Protein AF-A0A933DLJ0-F1 (afdb_monomer_lite)

pLDDT: mean 78.14, std 11.44, range [39.59, 91.44]

Secondary structure (DSSP, 8-state):
--HHHHHHHHHTT--HHHHHHHHHHHHHHHHHHHHHHHGGG--HHHHHHHHHHHHTT-HHHHHHHHHTTS-HHHHHHHIIIIIHHHHHHHHHHHHHTT-

Sequence (99 aa):
MNEIFKRLFAKNNLPEADVASFAKEFSSVVFVTLVGATNDKLSEDERTKIQLCWKDGKSNEVFSLIKNKYSEEEWEKTIETHIMPLWKSYAKEVVQLGK

Foldseek 3Di:
DDVLLVVLCVVVVDDPVVSVVCCVVLLVVVLVQLCVVCVVLDDPVLNVVLVVCVVVVVSVVNVVSSPVSDDPVRSVVSCVVGVVVVSVVCCCVPVVVVD

Structure (mmCIF, N/CA/C/O backbone):
data_AF-A0A933DLJ0-F1
#
_entry.id   AF-A0A933DLJ0-F1
#
loop_
_atom_site.group_PDB
_atom_site.id
_atom_site.type_symbol
_atom_site.label_atom_id
_atom_site.label_alt_id
_atom_site.label_comp_id
_atom_site.label_asym_id
_atom_site.label_entity_id
_atom_site.label_seq_id
_atom_site.pdbx_PDB_ins_code
_atom_site.Cartn_x
_atom_site.Cartn_y
_atom_site.Cartn_z
_atom_site.occupancy
_atom_site.B_iso_or_equiv
_atom_site.auth_seq_id
_atom_site.auth_comp_id
_atom_site.auth_asym_id
_atom_site.auth_atom_id
_atom_site.pdbx_PDB_model_num
ATOM 1 N N . MET A 1 1 ? 0.382 5.844 -12.805 1.00 52.28 1 MET A N 1
ATOM 2 C CA . MET A 1 1 ? 1.535 5.345 -12.025 1.00 52.28 1 MET A CA 1
ATOM 3 C C . MET A 1 1 ? 1.582 6.128 -10.718 1.00 52.28 1 MET A C 1
ATOM 5 O O . MET A 1 1 ? 1.702 7.346 -10.779 1.00 52.28 1 MET A O 1
ATOM 9 N N . ASN A 1 2 ? 1.357 5.456 -9.585 1.00 63.44 2 ASN A N 1
ATOM 10 C CA . ASN A 1 2 ? 1.191 6.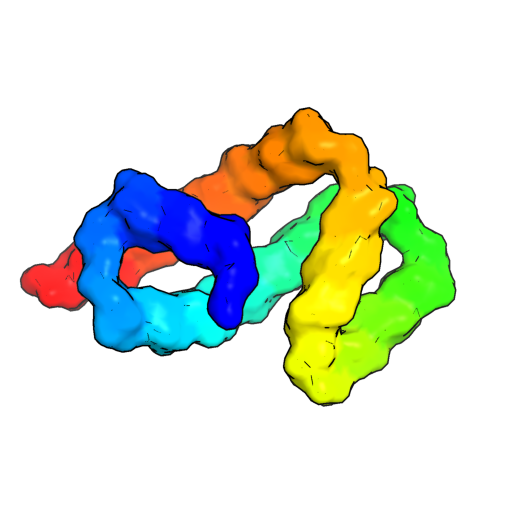071 -8.259 1.00 63.44 2 ASN A CA 1
ATOM 11 C C . ASN A 1 2 ? 2.411 6.935 -7.874 1.00 63.44 2 ASN A C 1
ATOM 13 O O . ASN A 1 2 ? 3.547 6.523 -8.105 1.00 63.44 2 ASN A O 1
ATOM 17 N N . GLU A 1 3 ? 2.198 8.117 -7.286 1.00 67.31 3 GLU A N 1
ATOM 18 C CA . GLU A 1 3 ? 3.281 9.066 -6.950 1.00 67.31 3 GLU A CA 1
ATOM 19 C C . GLU A 1 3 ? 4.340 8.487 -6.004 1.00 67.31 3 GLU A C 1
ATOM 21 O O . GLU A 1 3 ? 5.518 8.822 -6.105 1.00 67.31 3 GLU A O 1
ATOM 26 N N . ILE A 1 4 ? 3.937 7.561 -5.131 1.00 67.81 4 ILE A N 1
ATOM 27 C CA . ILE A 1 4 ? 4.834 6.835 -4.223 1.00 67.81 4 ILE A CA 1
ATOM 28 C C . ILE A 1 4 ? 5.874 6.050 -5.017 1.00 67.81 4 ILE A C 1
ATOM 30 O O . ILE A 1 4 ? 7.066 6.145 -4.740 1.00 67.81 4 ILE A O 1
ATOM 34 N N . PHE A 1 5 ? 5.435 5.328 -6.048 1.00 69.31 5 PHE A N 1
ATOM 35 C CA . PHE A 1 5 ? 6.343 4.594 -6.915 1.00 69.31 5 PHE A CA 1
ATOM 36 C C . PHE A 1 5 ? 7.265 5.551 -7.660 1.00 69.31 5 PHE A C 1
ATOM 38 O O . PHE A 1 5 ? 8.470 5.343 -7.643 1.00 69.31 5 PHE A O 1
ATOM 45 N N . LYS A 1 6 ? 6.744 6.649 -8.225 1.00 69.19 6 LYS A N 1
ATOM 46 C CA . LYS A 1 6 ? 7.587 7.658 -8.889 1.00 69.19 6 LYS A CA 1
ATOM 47 C C . LYS A 1 6 ? 8.681 8.201 -7.962 1.00 69.19 6 LYS A C 1
ATOM 49 O O . LYS A 1 6 ? 9.833 8.268 -8.379 1.00 69.19 6 LYS A O 1
ATOM 54 N N . ARG A 1 7 ? 8.356 8.530 -6.704 1.00 71.81 7 ARG A N 1
ATOM 55 C CA . ARG A 1 7 ? 9.345 8.967 -5.700 1.00 71.81 7 ARG A CA 1
ATOM 56 C C . ARG A 1 7 ? 10.366 7.872 -5.374 1.00 71.81 7 ARG A C 1
ATOM 58 O O . ARG A 1 7 ? 11.559 8.161 -5.317 1.00 71.81 7 ARG A O 1
ATOM 65 N N . LEU A 1 8 ? 9.921 6.630 -5.175 1.00 70.19 8 LEU A N 1
ATOM 66 C CA . LEU A 1 8 ? 10.803 5.491 -4.888 1.00 70.19 8 LEU A CA 1
ATOM 67 C C . LEU A 1 8 ? 11.756 5.203 -6.056 1.00 70.19 8 LEU A C 1
ATOM 69 O O . LEU A 1 8 ? 12.958 5.064 -5.840 1.00 70.19 8 LEU A O 1
ATOM 73 N N . PHE A 1 9 ? 11.245 5.187 -7.286 1.00 71.94 9 PHE A N 1
ATOM 74 C CA . PHE A 1 9 ? 12.028 4.967 -8.501 1.00 71.94 9 PHE A CA 1
ATOM 75 C C . PHE A 1 9 ? 13.030 6.104 -8.749 1.00 71.94 9 PHE A C 1
ATOM 77 O O . PHE A 1 9 ? 14.206 5.831 -8.992 1.00 71.94 9 PHE A O 1
ATOM 84 N N . ALA A 1 10 ? 12.609 7.367 -8.594 1.00 68.31 10 ALA A N 1
ATOM 85 C CA . ALA A 1 10 ? 13.483 8.533 -8.746 1.00 68.31 10 ALA A CA 1
ATOM 86 C C . ALA A 1 10 ? 14.641 8.537 -7.735 1.00 68.31 10 ALA A C 1
ATOM 88 O O . ALA A 1 10 ? 15.776 8.835 -8.092 1.00 68.31 10 ALA A O 1
ATOM 89 N N . LYS A 1 11 ? 14.388 8.138 -6.481 1.00 68.12 11 LYS A N 1
ATOM 90 C CA . LYS A 1 11 ? 15.423 8.056 -5.436 1.00 68.12 11 LYS A CA 1
ATOM 91 C C . LYS A 1 11 ? 16.487 6.980 -5.713 1.00 68.12 11 LYS A C 1
ATOM 93 O O . LYS A 1 11 ? 17.542 7.008 -5.089 1.00 68.12 11 LYS A O 1
ATOM 98 N N . ASN A 1 12 ? 16.221 6.037 -6.621 1.00 65.81 12 ASN A N 1
ATOM 99 C CA . ASN A 1 12 ? 17.081 4.878 -6.883 1.00 65.81 12 ASN A CA 1
ATOM 100 C C . ASN A 1 12 ? 17.624 4.813 -8.326 1.00 65.81 12 ASN A C 1
ATOM 102 O O . ASN A 1 12 ? 18.215 3.801 -8.686 1.00 65.81 12 ASN A O 1
ATOM 106 N N . ASN A 1 13 ? 17.472 5.878 -9.131 1.00 68.06 13 ASN A N 1
ATOM 107 C CA . ASN A 1 13 ? 18.007 5.982 -10.502 1.00 68.06 13 ASN A CA 1
ATOM 108 C C . ASN A 1 13 ? 17.645 4.797 -11.419 1.00 68.06 13 ASN A C 1
ATOM 110 O O . ASN A 1 13 ? 18.493 4.288 -12.153 1.00 68.06 13 ASN A O 1
ATOM 114 N N . LEU A 1 14 ? 16.390 4.344 -11.382 1.00 65.81 14 LEU A N 1
ATOM 115 C CA . LEU A 1 14 ? 15.950 3.247 -12.246 1.00 65.81 14 LEU A CA 1
ATOM 116 C C . LEU A 1 14 ? 15.555 3.724 -13.652 1.00 65.81 14 LEU A C 1
ATOM 118 O O . LEU A 1 14 ? 14.933 4.784 -13.767 1.00 65.81 14 LEU A O 1
ATOM 122 N N . PRO A 1 15 ? 15.868 2.951 -14.713 1.00 66.88 15 PRO A N 1
ATOM 123 C CA . PRO A 1 15 ? 15.455 3.271 -16.075 1.00 66.88 15 PRO A CA 1
ATOM 124 C C . PRO A 1 15 ? 13.929 3.288 -16.208 1.00 66.88 15 PRO A C 1
ATOM 126 O O . PRO A 1 15 ? 13.245 2.357 -15.791 1.00 66.88 15 PRO A O 1
ATOM 129 N N . GLU A 1 16 ? 13.386 4.327 -16.841 1.00 63.88 16 GLU A N 1
ATOM 130 C CA . GLU A 1 16 ? 11.938 4.545 -16.982 1.00 63.88 16 GLU A CA 1
ATOM 131 C C . GLU A 1 16 ? 11.209 3.396 -17.713 1.00 63.88 16 GLU A C 1
ATOM 133 O O . GLU A 1 16 ? 10.040 3.121 -17.438 1.00 63.88 16 GLU A O 1
ATOM 138 N N .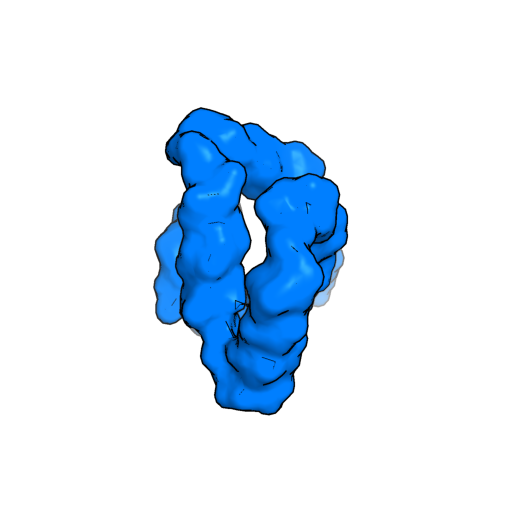 ALA A 1 17 ? 11.913 2.678 -18.595 1.00 63.38 17 ALA A N 1
ATOM 139 C CA . ALA A 1 17 ? 11.394 1.499 -19.290 1.00 63.38 17 ALA A CA 1
ATOM 140 C C . ALA A 1 17 ? 11.102 0.330 -18.333 1.00 63.38 17 ALA A C 1
ATOM 142 O O . ALA A 1 17 ? 10.072 -0.333 -18.459 1.00 63.38 17 ALA A O 1
ATOM 143 N N . ASP A 1 18 ? 11.953 0.128 -17.327 1.00 63.72 18 ASP A N 1
ATOM 144 C CA . ASP A 1 18 ? 11.773 -0.947 -16.355 1.00 63.72 18 ASP A CA 1
ATOM 145 C C . ASP A 1 18 ? 10.801 -0.538 -15.242 1.00 63.72 18 ASP A C 1
ATOM 147 O O . ASP A 1 18 ? 10.101 -1.372 -14.671 1.00 63.72 18 ASP A O 1
ATOM 151 N N . VAL A 1 19 ? 10.671 0.769 -14.987 1.00 64.12 19 VAL A N 1
ATOM 152 C CA . VAL A 1 19 ? 9.738 1.345 -14.007 1.00 64.12 19 VAL A CA 1
ATOM 153 C C . VAL A 1 19 ? 8.292 0.908 -14.255 1.00 64.12 19 VAL A C 1
ATOM 155 O O . VAL A 1 19 ? 7.568 0.661 -13.294 1.00 64.12 19 VAL A O 1
ATOM 158 N N . ALA A 1 20 ? 7.842 0.785 -15.506 1.00 64.94 20 ALA A N 1
ATOM 159 C CA . ALA A 1 20 ? 6.463 0.385 -15.801 1.00 64.94 20 ALA A CA 1
ATOM 160 C C . ALA A 1 20 ? 6.188 -1.095 -15.473 1.00 64.94 20 ALA A C 1
ATOM 162 O O . ALA A 1 20 ? 5.161 -1.402 -14.857 1.00 64.94 20 ALA A O 1
ATOM 163 N N . SER A 1 21 ? 7.110 -1.995 -15.831 1.00 66.38 21 SER A N 1
ATOM 164 C CA . SER A 1 21 ? 7.029 -3.418 -15.468 1.00 66.38 21 SER A CA 1
ATOM 165 C C . SER A 1 21 ? 7.178 -3.609 -13.961 1.00 66.38 21 SER A C 1
ATOM 167 O O . SER A 1 21 ? 6.329 -4.241 -13.329 1.00 66.38 21 SER A O 1
ATOM 169 N N . PHE A 1 22 ? 8.173 -2.955 -13.357 1.00 70.00 22 PHE A N 1
ATOM 170 C CA . PHE A 1 22 ? 8.406 -3.009 -11.918 1.00 70.00 22 PHE A CA 1
ATOM 171 C C . PHE A 1 22 ? 7.244 -2.443 -11.121 1.00 70.00 22 PHE A C 1
ATOM 173 O O . PHE A 1 22 ? 6.856 -3.034 -10.121 1.00 70.00 22 PHE A O 1
ATOM 180 N N . ALA A 1 23 ? 6.637 -1.337 -11.556 1.00 68.75 23 ALA A N 1
ATOM 181 C CA . ALA A 1 23 ? 5.476 -0.775 -10.879 1.00 68.75 23 ALA A CA 1
ATOM 182 C C . ALA A 1 23 ? 4.318 -1.773 -10.833 1.00 68.75 23 ALA A C 1
ATOM 184 O O . ALA A 1 23 ? 3.610 -1.823 -9.832 1.00 68.75 23 ALA A O 1
ATOM 185 N N . LYS A 1 24 ? 4.116 -2.577 -11.883 1.00 70.25 24 LYS A N 1
ATOM 186 C CA . LYS A 1 24 ? 3.019 -3.546 -11.931 1.00 70.25 24 LYS A CA 1
ATOM 187 C C . LYS A 1 24 ? 3.238 -4.689 -10.938 1.00 70.25 24 LYS A C 1
ATOM 189 O O . LYS A 1 24 ? 2.358 -4.946 -10.117 1.00 70.25 24 LYS A O 1
ATOM 194 N N . GLU A 1 25 ? 4.405 -5.323 -10.958 1.00 71.50 25 GLU A N 1
ATOM 195 C CA . GLU A 1 25 ? 4.722 -6.448 -10.065 1.00 71.50 25 GLU A CA 1
ATOM 196 C C . GLU A 1 25 ? 4.860 -5.995 -8.610 1.00 71.50 25 GLU A C 1
ATOM 198 O O . GLU A 1 25 ? 4.207 -6.531 -7.711 1.00 71.50 25 GLU A O 1
ATOM 203 N N . PHE A 1 26 ? 5.623 -4.925 -8.389 1.00 77.12 26 PHE A N 1
ATOM 204 C CA . PHE A 1 26 ? 5.852 -4.378 -7.062 1.00 77.12 26 PHE A CA 1
ATOM 205 C C . PHE A 1 26 ? 4.567 -3.802 -6.455 1.00 77.12 26 PHE A C 1
ATOM 207 O O . PHE A 1 26 ? 4.376 -3.896 -5.244 1.00 77.12 26 PHE A O 1
ATOM 214 N N . SER A 1 27 ? 3.629 -3.281 -7.264 1.00 75.56 27 SER A N 1
ATOM 215 C CA . SER A 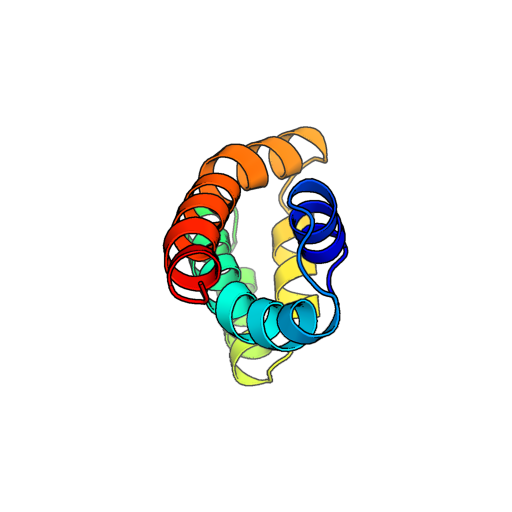1 27 ? 2.357 -2.779 -6.729 1.00 75.56 27 SER A CA 1
ATOM 216 C C . SER A 1 27 ? 1.578 -3.841 -5.971 1.00 75.56 27 SER A C 1
ATOM 218 O O . SER A 1 27 ? 1.115 -3.547 -4.875 1.00 75.56 27 SER A O 1
ATOM 220 N N . SER A 1 28 ? 1.498 -5.070 -6.485 1.00 78.31 28 SER A N 1
ATOM 221 C CA . SER A 1 28 ? 0.765 -6.161 -5.829 1.00 78.31 28 SER A CA 1
ATOM 222 C C . SER A 1 28 ? 1.355 -6.496 -4.458 1.00 78.31 28 SER A C 1
ATOM 224 O O . SER A 1 28 ? 0.615 -6.671 -3.493 1.00 78.31 28 SER A O 1
ATOM 226 N N . VAL A 1 29 ? 2.687 -6.506 -4.350 1.00 82.56 29 VAL A N 1
ATOM 227 C CA . VAL A 1 29 ? 3.394 -6.722 -3.079 1.00 82.56 29 VAL A CA 1
ATOM 228 C C . VAL A 1 29 ? 3.110 -5.577 -2.109 1.00 82.56 29 VAL A C 1
ATOM 230 O O . VAL A 1 29 ? 2.683 -5.814 -0.981 1.00 82.56 29 VAL A O 1
ATOM 233 N N . VAL A 1 30 ? 3.264 -4.330 -2.567 1.00 82.38 30 VAL A N 1
ATOM 234 C CA . VAL A 1 30 ? 2.976 -3.140 -1.754 1.00 82.38 30 VAL A CA 1
ATOM 235 C C . VAL A 1 30 ? 1.530 -3.134 -1.268 1.00 82.38 30 VAL A C 1
ATOM 237 O O . VAL A 1 30 ? 1.287 -2.808 -0.111 1.00 82.38 30 VAL A O 1
ATOM 240 N N . PHE A 1 31 ? 0.574 -3.537 -2.105 1.00 81.31 31 PHE A N 1
ATOM 241 C CA . PHE A 1 31 ? -0.828 -3.638 -1.713 1.00 81.31 31 PHE A CA 1
ATOM 242 C C . PHE A 1 31 ? -1.049 -4.609 -0.569 1.00 81.31 31 PHE A C 1
ATOM 244 O O . PHE A 1 31 ? -1.655 -4.231 0.428 1.00 81.31 31 PHE A O 1
ATOM 251 N N . VAL A 1 32 ? -0.573 -5.847 -0.702 1.00 83.94 32 VAL A N 1
ATOM 252 C CA . VAL A 1 32 ? -0.771 -6.874 0.327 1.00 83.94 32 VAL A CA 1
ATOM 253 C C . VAL A 1 32 ? -0.143 -6.431 1.645 1.00 83.94 32 VAL A C 1
ATOM 255 O O . VAL A 1 32 ? -0.767 -6.552 2.699 1.00 83.94 32 VAL A O 1
ATOM 258 N N . THR A 1 33 ? 1.056 -5.852 1.589 1.00 87.00 33 THR A N 1
ATOM 259 C CA . THR A 1 33 ? 1.733 -5.332 2.776 1.00 87.00 33 THR A CA 1
ATOM 260 C C . THR A 1 33 ? 0.964 -4.188 3.422 1.00 87.00 33 THR A C 1
ATOM 262 O O . THR A 1 33 ? 0.799 -4.192 4.638 1.00 87.00 33 THR A O 1
ATOM 265 N N . LEU A 1 34 ? 0.470 -3.232 2.633 1.00 85.81 34 LEU A N 1
ATOM 266 C CA . LEU A 1 34 ? -0.322 -2.123 3.156 1.00 85.81 34 LEU A CA 1
ATOM 267 C C . LEU A 1 34 ? -1.624 -2.611 3.777 1.00 85.81 34 LEU A C 1
ATOM 269 O O . LEU A 1 34 ? -1.904 -2.266 4.913 1.00 85.81 34 LEU A O 1
ATOM 273 N N . VAL A 1 35 ? -2.385 -3.465 3.091 1.00 85.25 35 VAL A N 1
ATOM 274 C CA . VAL A 1 35 ? -3.623 -4.031 3.648 1.00 85.25 35 VAL A CA 1
ATOM 275 C C . VAL A 1 35 ? -3.344 -4.744 4.971 1.00 85.25 35 VAL A C 1
ATOM 277 O O . VAL A 1 35 ? -4.100 -4.562 5.919 1.00 85.25 35 VAL A O 1
ATOM 280 N N . GLY A 1 36 ? -2.245 -5.499 5.064 1.00 86.00 36 GLY A N 1
ATOM 281 C CA . GLY A 1 36 ? -1.813 -6.125 6.313 1.00 86.00 36 GLY A CA 1
ATOM 282 C C . GLY A 1 36 ? -1.474 -5.113 7.412 1.00 86.00 36 GLY A C 1
ATOM 283 O O . GLY A 1 36 ? -1.940 -5.267 8.537 1.00 86.00 36 GLY A O 1
ATOM 284 N N . ALA A 1 37 ? -0.711 -4.067 7.084 1.00 86.81 37 ALA A N 1
ATOM 285 C CA . ALA A 1 37 ? -0.282 -3.021 8.017 1.00 86.81 37 ALA A CA 1
ATOM 286 C C . ALA A 1 37 ? -1.401 -2.048 8.432 1.00 86.81 37 ALA A C 1
ATOM 288 O O . ALA A 1 37 ? -1.256 -1.337 9.421 1.00 86.81 37 ALA A O 1
ATOM 289 N N . THR A 1 38 ? -2.489 -1.978 7.663 1.00 87.81 38 THR A N 1
ATOM 290 C CA . THR A 1 38 ? -3.654 -1.124 7.939 1.00 87.81 38 THR A CA 1
ATOM 291 C C . THR A 1 38 ? -4.844 -1.921 8.459 1.00 87.81 38 THR A C 1
ATOM 293 O O . THR A 1 38 ? -5.878 -1.335 8.766 1.00 87.81 38 THR A O 1
ATOM 296 N N . ASN A 1 39 ? -4.745 -3.250 8.547 1.00 85.06 39 ASN A N 1
ATOM 297 C CA . ASN A 1 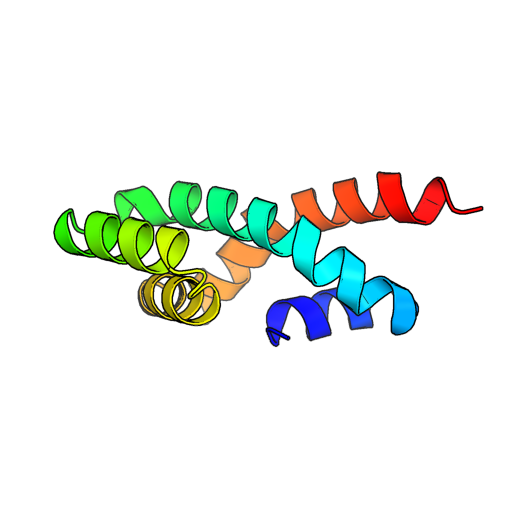39 ? -5.887 -4.117 8.822 1.00 85.06 39 ASN A CA 1
ATOM 298 C C . ASN A 1 39 ? -6.610 -3.721 10.119 1.00 85.06 39 ASN A C 1
ATOM 300 O O . ASN A 1 39 ? -7.834 -3.637 10.146 1.00 85.06 39 ASN A O 1
ATOM 304 N N . ASP A 1 40 ? -5.862 -3.408 11.172 1.00 86.31 40 ASP A N 1
ATOM 305 C CA . ASP A 1 40 ? -6.346 -2.938 12.475 1.00 86.31 40 ASP A CA 1
ATOM 306 C C . ASP A 1 40 ? -7.072 -1.580 12.426 1.00 86.31 40 ASP A C 1
ATOM 308 O O . ASP A 1 40 ? -7.939 -1.325 13.258 1.00 86.31 40 ASP A O 1
ATOM 312 N N . LYS A 1 41 ? -6.784 -0.742 11.422 1.00 88.00 41 LYS A N 1
ATOM 313 C CA . LYS A 1 41 ? -7.434 0.561 11.197 1.00 88.00 41 LYS A CA 1
ATOM 314 C C . LYS A 1 41 ? -8.653 0.497 10.265 1.00 88.00 41 LYS A C 1
ATOM 316 O O . LYS A 1 41 ? -9.337 1.509 10.087 1.00 88.00 41 LYS A O 1
ATOM 321 N N . LEU A 1 42 ? -8.910 -0.653 9.639 1.00 87.38 42 LEU A N 1
ATOM 322 C CA . LEU A 1 42 ? -9.994 -0.843 8.673 1.00 87.38 42 LEU A CA 1
ATOM 323 C C . LEU A 1 42 ? -11.217 -1.481 9.329 1.00 87.38 42 LEU A C 1
ATOM 325 O O . LEU A 1 42 ? -11.105 -2.533 9.967 1.00 87.38 42 LEU A O 1
ATOM 329 N N . SER A 1 43 ? -12.393 -0.896 9.091 1.00 89.62 43 SER A N 1
ATOM 330 C CA . SER A 1 43 ? -13.662 -1.545 9.422 1.00 89.62 43 SER A CA 1
ATOM 331 C C . SER A 1 43 ? -13.922 -2.757 8.518 1.00 89.62 43 SER A C 1
ATOM 333 O O . SER A 1 43 ? -13.306 -2.919 7.462 1.00 89.62 43 SER A O 1
ATOM 335 N N . GLU A 1 44 ? -14.856 -3.622 8.910 1.00 88.56 44 GLU A N 1
ATOM 336 C CA . GLU A 1 44 ? -15.237 -4.795 8.114 1.00 88.56 44 GLU A CA 1
ATOM 337 C C . GLU A 1 44 ? -15.770 -4.415 6.719 1.00 88.56 44 GLU A C 1
ATOM 339 O O . GLU A 1 44 ? -15.373 -5.012 5.713 1.00 88.56 44 GLU A O 1
ATOM 344 N N . ASP A 1 45 ? -16.575 -3.352 6.636 1.00 91.44 45 ASP A N 1
ATOM 345 C CA . ASP A 1 45 ? -17.073 -2.809 5.367 1.00 91.44 45 ASP A CA 1
ATOM 346 C C . ASP A 1 45 ? -15.932 -2.314 4.472 1.00 91.44 45 ASP A C 1
ATOM 348 O O . ASP A 1 45 ? -15.928 -2.527 3.258 1.00 91.44 45 ASP A O 1
ATOM 352 N N . GLU A 1 46 ? -14.922 -1.676 5.062 1.00 89.50 46 GLU A N 1
ATOM 353 C CA . GLU A 1 46 ? -13.767 -1.167 4.326 1.00 89.50 46 GLU A CA 1
ATOM 354 C C . GLU A 1 46 ? -12.867 -2.290 3.826 1.00 89.50 46 GLU A C 1
ATOM 356 O O . GLU A 1 46 ? -12.384 -2.224 2.695 1.00 89.50 46 GLU A O 1
ATOM 361 N N . ARG A 1 47 ? -12.690 -3.350 4.620 1.00 88.06 47 ARG A N 1
ATOM 362 C CA . ARG A 1 47 ? -11.975 -4.557 4.186 1.00 88.06 47 ARG A CA 1
ATOM 363 C C . ARG A 1 47 ? -12.697 -5.214 3.014 1.00 88.06 47 ARG A C 1
ATOM 365 O O . ARG A 1 47 ? -12.057 -5.533 2.013 1.00 88.06 47 ARG A O 1
ATOM 372 N N . THR A 1 48 ? -14.020 -5.341 3.097 1.00 90.44 48 THR A N 1
ATOM 373 C CA . THR A 1 48 ? -14.857 -5.854 2.001 1.00 90.44 48 THR A CA 1
ATOM 374 C C . THR A 1 48 ? -14.718 -4.991 0.749 1.00 90.44 48 THR A C 1
ATOM 376 O O . THR A 1 48 ? -14.492 -5.505 -0.347 1.00 90.44 48 THR A O 1
ATOM 379 N N . LYS A 1 49 ? -14.771 -3.664 0.900 1.00 90.69 49 LYS A N 1
ATOM 380 C CA . LYS A 1 49 ? -14.604 -2.722 -0.211 1.00 90.69 49 LYS A CA 1
ATOM 381 C C . LYS A 1 49 ? -13.222 -2.829 -0.851 1.00 90.69 49 LYS A C 1
ATOM 383 O O . LYS A 1 49 ? -13.127 -2.877 -2.071 1.00 90.69 49 LYS A O 1
ATOM 388 N N . ILE A 1 50 ? -12.162 -2.929 -0.050 1.00 88.62 50 ILE A N 1
ATOM 389 C CA . ILE A 1 50 ? -10.793 -3.136 -0.537 1.00 88.62 50 ILE A CA 1
ATOM 390 C C . ILE A 1 50 ? -10.686 -4.446 -1.322 1.00 88.62 50 ILE A C 1
ATOM 392 O O . ILE A 1 50 ? -10.109 -4.455 -2.408 1.00 88.62 50 ILE A O 1
ATOM 396 N N . GLN A 1 51 ? -11.273 -5.536 -0.822 1.00 87.38 51 GLN A N 1
ATOM 397 C CA . GLN A 1 51 ? -11.282 -6.823 -1.523 1.00 87.38 51 GLN A CA 1
ATOM 398 C C . GLN A 1 51 ? -12.030 -6.755 -2.862 1.00 87.38 51 GLN A C 1
ATOM 400 O O . GLN A 1 51 ? -11.574 -7.346 -3.841 1.00 87.38 51 GLN A O 1
ATOM 405 N N . LEU A 1 52 ? -13.152 -6.031 -2.927 1.00 90.00 52 LEU A N 1
ATOM 406 C CA . LEU A 1 52 ? -13.903 -5.815 -4.168 1.00 90.00 52 LEU A CA 1
ATOM 407 C C . LEU A 1 52 ? -13.115 -4.955 -5.162 1.00 90.00 52 LEU A C 1
ATOM 409 O O . LEU A 1 52 ? -12.902 -5.378 -6.295 1.00 90.00 52 LEU A O 1
ATOM 413 N N . CYS A 1 53 ? -12.596 -3.804 -4.725 1.00 88.69 53 CYS A N 1
ATOM 414 C CA . CYS A 1 53 ? -11.752 -2.944 -5.558 1.00 88.69 53 CYS A CA 1
ATOM 415 C C . CYS A 1 53 ? -10.513 -3.698 -6.068 1.00 88.69 53 CYS A C 1
ATOM 417 O O . CYS A 1 53 ? -10.087 -3.483 -7.200 1.00 88.69 53 CYS A O 1
ATOM 419 N N . TRP A 1 54 ? -9.950 -4.608 -5.267 1.00 82.88 54 TRP A N 1
ATOM 420 C CA . TRP A 1 54 ? -8.843 -5.462 -5.689 1.00 82.88 54 TRP A CA 1
ATOM 421 C C . TRP A 1 54 ? -9.248 -6.447 -6.790 1.00 82.88 54 TRP A C 1
ATOM 423 O O . TRP A 1 54 ? -8.572 -6.520 -7.815 1.00 82.88 54 TRP A O 1
ATOM 433 N N . LYS A 1 55 ? -10.366 -7.165 -6.615 1.00 85.38 55 LYS A N 1
ATOM 434 C CA . LYS A 1 55 ? -10.899 -8.091 -7.631 1.00 85.38 55 LYS A CA 1
ATOM 435 C C . LYS A 1 55 ? -11.216 -7.385 -8.951 1.00 85.38 55 LYS A C 1
ATOM 437 O O . LYS A 1 55 ? -10.966 -7.953 -10.009 1.00 85.38 55 LYS A O 1
ATOM 442 N N . ASP A 1 56 ? -11.681 -6.141 -8.882 1.00 87.56 56 ASP A N 1
ATOM 443 C CA . ASP A 1 56 ? -11.997 -5.307 -10.046 1.00 87.56 56 ASP A CA 1
ATOM 444 C C . ASP A 1 56 ? -10.757 -4.657 -10.694 1.00 87.56 56 ASP A C 1
ATOM 446 O O . ASP A 1 56 ? -10.882 -3.892 -11.651 1.00 87.56 56 ASP A O 1
ATOM 450 N N . GLY A 1 57 ? -9.549 -4.896 -10.167 1.00 82.12 57 GLY A N 1
ATOM 451 C CA . GLY A 1 57 ? -8.317 -4.273 -10.664 1.00 82.12 57 GLY A CA 1
ATOM 452 C C . GLY A 1 57 ? -8.220 -2.767 -10.384 1.00 82.12 57 GLY A C 1
ATOM 453 O O . GLY A 1 57 ? -7.391 -2.070 -10.972 1.00 82.12 57 GLY A O 1
ATOM 454 N N . LYS A 1 58 ? -9.036 -2.236 -9.466 1.00 84.44 58 LYS A N 1
ATOM 455 C CA . LYS A 1 58 ? -9.067 -0.821 -9.057 1.00 84.44 58 LYS A CA 1
ATOM 456 C C . LYS A 1 58 ? -8.028 -0.523 -7.979 1.00 84.44 58 LYS A C 1
ATOM 458 O O . LYS A 1 58 ? -8.314 0.029 -6.918 1.00 84.44 58 LYS A O 1
ATOM 463 N N . SER A 1 59 ? -6.780 -0.845 -8.288 1.00 78.62 59 SER A N 1
ATOM 464 C CA . SER A 1 59 ? -5.603 -0.626 -7.448 1.00 78.62 59 SER A CA 1
ATOM 465 C C . SER A 1 59 ? -5.534 0.799 -6.862 1.00 78.62 59 SER A C 1
ATOM 467 O O . SER A 1 59 ? -5.276 0.986 -5.674 1.00 78.62 59 SER A O 1
ATOM 469 N N . ASN A 1 60 ? -5.821 1.830 -7.659 1.00 79.75 60 ASN A N 1
ATOM 470 C CA . ASN A 1 60 ? -5.763 3.213 -7.174 1.00 79.75 60 ASN A CA 1
ATOM 471 C C . ASN A 1 60 ? -6.802 3.505 -6.077 1.00 79.75 60 ASN A C 1
ATOM 473 O O . ASN A 1 60 ? -6.470 4.180 -5.108 1.00 79.75 60 ASN A O 1
ATOM 477 N N . GLU A 1 61 ? -8.021 2.964 -6.187 1.00 84.38 61 GLU A N 1
ATOM 478 C CA . GLU A 1 61 ? -9.051 3.133 -5.152 1.00 84.38 61 GLU A CA 1
ATOM 479 C C . GLU A 1 61 ? -8.640 2.465 -3.843 1.00 84.38 61 GLU A C 1
ATOM 481 O O . GLU A 1 61 ? -8.813 3.056 -2.780 1.00 84.38 61 GLU A O 1
ATOM 486 N N . VAL A 1 62 ? -8.038 1.273 -3.913 1.00 83.69 62 VAL A N 1
ATOM 487 C CA . VAL A 1 62 ? -7.511 0.584 -2.728 1.00 83.69 62 VAL A CA 1
ATOM 488 C C . VAL A 1 62 ? -6.463 1.449 -2.024 1.00 83.69 62 VAL A C 1
ATOM 490 O O . VAL A 1 62 ? -6.554 1.655 -0.816 1.00 83.69 62 VAL A O 1
ATOM 493 N N . PHE A 1 63 ? -5.507 2.017 -2.769 1.00 82.38 63 PHE A N 1
ATOM 494 C CA . PHE A 1 63 ? -4.509 2.921 -2.184 1.00 82.38 63 PHE A CA 1
ATOM 495 C C . PHE A 1 63 ? -5.145 4.146 -1.543 1.00 82.38 63 PHE A C 1
ATOM 497 O O . PHE A 1 63 ? -4.731 4.530 -0.455 1.00 82.38 63 PHE A O 1
ATOM 504 N N . SER A 1 64 ? -6.126 4.768 -2.198 1.00 85.56 64 SER A N 1
ATOM 505 C CA . SER A 1 64 ? -6.813 5.933 -1.644 1.00 85.56 64 SER A CA 1
ATOM 506 C C . SER A 1 64 ? -7.555 5.590 -0.353 1.00 85.56 64 SER A C 1
ATOM 508 O O . SER A 1 64 ? -7.442 6.330 0.619 1.00 85.56 64 SER A O 1
ATOM 510 N N . LEU A 1 65 ? -8.260 4.455 -0.312 1.00 87.75 65 LEU A N 1
ATOM 511 C CA . LEU A 1 65 ? -8.963 3.990 0.887 1.00 87.75 65 LEU A CA 1
ATOM 512 C C . LEU A 1 65 ? -8.001 3.772 2.055 1.00 87.75 65 LEU A C 1
ATOM 514 O O . LEU A 1 65 ? -8.276 4.224 3.162 1.00 87.75 65 LEU A O 1
ATOM 518 N N . ILE A 1 66 ? -6.861 3.135 1.790 1.00 87.62 66 ILE A N 1
ATOM 519 C CA . ILE A 1 66 ? -5.826 2.889 2.793 1.00 87.62 66 ILE A CA 1
ATOM 520 C C . ILE A 1 66 ? -5.176 4.203 3.239 1.00 87.62 66 ILE A C 1
ATOM 522 O O . ILE A 1 66 ? -5.106 4.472 4.433 1.00 87.62 66 ILE A O 1
ATOM 526 N N . LYS A 1 67 ? -4.730 5.047 2.299 1.00 86.56 67 LYS A N 1
ATOM 527 C CA . LYS A 1 67 ? -4.053 6.320 2.592 1.00 86.56 67 LYS A CA 1
ATOM 528 C C . LYS A 1 67 ? -4.912 7.219 3.481 1.00 86.56 67 LYS A C 1
ATOM 530 O O . LYS A 1 67 ? -4.387 7.836 4.396 1.00 86.56 67 LYS A O 1
ATOM 535 N N . ASN A 1 68 ? -6.226 7.240 3.265 1.00 89.19 68 ASN A N 1
ATOM 536 C CA . ASN A 1 68 ? -7.161 8.043 4.057 1.00 89.19 68 ASN A CA 1
ATOM 537 C C . ASN A 1 68 ? -7.269 7.610 5.534 1.00 89.19 68 ASN A C 1
ATOM 539 O O . ASN A 1 68 ? -7.883 8.320 6.326 1.00 89.19 68 ASN A O 1
ATOM 543 N N . LYS A 1 69 ? -6.691 6.463 5.921 1.00 89.25 69 LYS A N 1
ATOM 544 C CA . LYS A 1 69 ? -6.601 6.001 7.319 1.00 89.25 69 LYS A CA 1
ATOM 545 C C . LYS A 1 69 ? -5.381 6.509 8.068 1.00 89.25 69 LYS A C 1
ATOM 547 O O . LYS A 1 69 ? -5.240 6.237 9.262 1.00 89.25 69 LYS A O 1
ATOM 552 N N . TYR A 1 70 ? -4.510 7.228 7.381 1.00 86.94 70 TYR A N 1
ATOM 553 C CA . TYR A 1 70 ? -3.287 7.756 7.943 1.00 86.94 70 TYR A CA 1
ATOM 554 C C . TYR A 1 70 ? -3.269 9.270 7.781 1.00 86.94 70 TYR A C 1
ATOM 556 O O . TYR A 1 70 ? -3.646 9.806 6.737 1.00 86.94 70 TYR A O 1
ATOM 564 N N . SER A 1 71 ? -2.789 9.963 8.810 1.00 90.62 71 SER A N 1
ATOM 565 C CA . SER A 1 71 ? -2.244 11.304 8.609 1.00 90.62 71 SER A CA 1
ATOM 566 C C . SER A 1 71 ? -1.024 11.246 7.681 1.00 90.62 71 SER A C 1
ATOM 568 O O . SER A 1 71 ? -0.451 10.179 7.452 1.00 90.62 71 SER A O 1
ATOM 570 N N . GLU A 1 72 ? -0.605 12.387 7.137 1.00 86.31 72 GLU A N 1
ATOM 571 C CA . GLU A 1 72 ? 0.542 12.445 6.224 1.00 86.31 72 GLU A CA 1
ATOM 572 C C . GLU A 1 72 ? 1.829 11.892 6.864 1.00 86.31 72 GLU A C 1
ATOM 574 O O . GLU A 1 72 ? 2.489 11.044 6.266 1.00 86.31 72 GLU A O 1
ATOM 579 N N . GLU A 1 73 ? 2.127 12.262 8.115 1.00 89.19 73 GLU A N 1
ATOM 580 C CA . GLU A 1 73 ? 3.291 11.737 8.844 1.00 89.19 73 GLU A CA 1
ATOM 581 C C . GLU A 1 73 ? 3.196 10.231 9.120 1.00 89.19 73 GLU A C 1
ATOM 583 O O . GLU A 1 73 ? 4.179 9.500 8.978 1.00 89.19 73 GLU A O 1
ATOM 588 N N . GLU A 1 74 ? 2.024 9.733 9.532 1.00 89.00 74 GLU A N 1
ATOM 589 C CA . GLU A 1 74 ? 1.844 8.295 9.753 1.00 89.00 74 GLU A CA 1
ATOM 590 C C . GLU A 1 74 ? 1.945 7.513 8.443 1.00 89.00 74 GLU A C 1
ATOM 592 O O . GLU A 1 74 ? 2.442 6.384 8.427 1.00 89.00 74 GLU A O 1
ATOM 597 N N . TRP A 1 75 ? 1.485 8.107 7.343 1.00 87.25 75 TRP A N 1
ATOM 598 C CA . TRP A 1 75 ? 1.583 7.514 6.022 1.00 87.25 75 TRP A CA 1
ATOM 599 C C . TRP A 1 75 ? 3.041 7.382 5.598 1.00 87.25 75 TRP A C 1
ATOM 601 O O . TRP A 1 75 ? 3.466 6.293 5.214 1.00 87.25 75 TRP A O 1
ATOM 611 N N . GLU A 1 76 ? 3.830 8.449 5.729 1.00 85.94 76 GLU A N 1
ATOM 612 C CA . GLU A 1 76 ? 5.260 8.404 5.428 1.00 85.94 76 GLU A CA 1
ATOM 613 C C . GLU A 1 76 ? 5.980 7.352 6.279 1.00 85.94 76 GLU A C 1
ATOM 615 O O . GLU A 1 76 ? 6.673 6.498 5.725 1.00 85.94 76 GLU A O 1
ATOM 620 N N . LYS A 1 77 ? 5.722 7.305 7.593 1.00 88.19 77 LYS A N 1
ATOM 621 C CA . LYS A 1 77 ? 6.282 6.269 8.480 1.00 88.19 77 LYS A CA 1
ATOM 622 C C . LYS A 1 77 ? 5.872 4.854 8.077 1.00 88.19 77 LYS A C 1
ATOM 624 O O . LYS A 1 77 ? 6.694 3.940 8.139 1.00 88.19 77 LYS A O 1
ATOM 629 N N . THR A 1 78 ? 4.626 4.658 7.650 1.00 87.25 78 THR A N 1
ATOM 630 C CA . THR A 1 78 ? 4.128 3.359 7.170 1.00 87.25 78 THR A CA 1
ATOM 631 C C . THR A 1 78 ? 4.878 2.933 5.909 1.00 87.25 78 THR A C 1
ATOM 633 O O . THR A 1 78 ? 5.340 1.794 5.812 1.00 87.25 78 THR A O 1
ATOM 636 N N . ILE A 1 79 ? 5.071 3.855 4.962 1.00 85.50 79 ILE A N 1
ATOM 637 C CA . ILE A 1 79 ? 5.857 3.605 3.752 1.00 85.50 79 ILE A CA 1
ATOM 638 C C . ILE A 1 79 ? 7.315 3.289 4.105 1.00 85.50 79 ILE A C 1
ATOM 640 O O . ILE A 1 79 ? 7.873 2.329 3.576 1.00 85.50 79 ILE A O 1
ATOM 644 N N . GLU A 1 80 ? 7.937 4.032 5.015 1.00 85.81 80 GLU A N 1
ATOM 645 C CA . GLU A 1 80 ? 9.322 3.783 5.421 1.00 85.81 80 GLU A CA 1
ATOM 646 C C . GLU A 1 80 ? 9.508 2.453 6.153 1.00 85.81 80 GLU A C 1
ATOM 648 O O . GLU A 1 80 ? 10.486 1.749 5.906 1.00 85.81 80 GLU A O 1
ATOM 653 N N . THR A 1 81 ? 8.562 2.088 7.014 1.00 88.25 81 THR A N 1
ATOM 654 C CA . THR A 1 81 ? 8.664 0.893 7.860 1.00 88.25 81 THR A CA 1
ATOM 655 C C . THR A 1 81 ? 8.327 -0.377 7.088 1.00 88.25 81 THR A C 1
ATOM 657 O O . THR A 1 81 ? 9.007 -1.388 7.241 1.00 88.25 81 THR A O 1
ATOM 660 N N . HIS A 1 82 ? 7.298 -0.339 6.239 1.00 87.31 82 HIS A N 1
ATOM 661 C CA . HIS A 1 82 ? 6.771 -1.544 5.602 1.00 87.31 82 HIS A CA 1
ATOM 662 C C . HIS A 1 82 ? 7.124 -1.647 4.120 1.00 87.31 82 HIS A C 1
ATOM 664 O O . HIS A 1 82 ? 7.393 -2.740 3.632 1.00 87.31 82 HIS A O 1
ATOM 670 N N . ILE A 1 83 ? 7.156 -0.529 3.391 1.00 84.75 83 ILE A N 1
ATOM 671 C CA . ILE A 1 83 ? 7.304 -0.542 1.927 1.00 84.75 83 ILE A CA 1
ATOM 672 C C . ILE A 1 83 ? 8.756 -0.361 1.496 1.00 84.75 83 ILE A C 1
ATOM 674 O O . ILE A 1 83 ? 9.214 -1.029 0.571 1.00 84.75 83 ILE A O 1
ATOM 678 N N . MET A 1 84 ? 9.516 0.486 2.186 1.00 82.62 84 MET A N 1
ATOM 679 C CA . MET A 1 84 ? 10.919 0.738 1.865 1.00 82.62 84 MET A CA 1
ATOM 680 C C . MET A 1 84 ? 11.816 -0.507 1.986 1.00 82.62 84 MET A C 1
ATOM 682 O O . MET A 1 84 ? 12.687 -0.677 1.131 1.00 82.62 84 MET A O 1
ATOM 686 N N . PRO A 1 85 ? 11.655 -1.402 2.983 1.00 85.44 85 PRO A N 1
ATOM 687 C CA . PRO A 1 85 ? 12.454 -2.626 3.054 1.00 85.44 85 PRO A CA 1
ATOM 688 C C . PRO A 1 85 ? 12.150 -3.582 1.899 1.00 85.44 85 PRO A C 1
ATOM 690 O O . PRO A 1 85 ? 13.076 -4.126 1.300 1.00 85.44 85 PRO A O 1
ATOM 693 N N . LEU A 1 86 ? 10.871 -3.726 1.536 1.00 82.00 86 LEU A N 1
ATOM 694 C CA . LEU A 1 86 ? 10.442 -4.534 0.391 1.00 82.00 86 LEU A CA 1
ATOM 695 C C . LEU A 1 86 ? 11.003 -3.974 -0.908 1.00 82.00 86 LEU A C 1
ATOM 697 O O . LEU A 1 86 ? 11.540 -4.718 -1.718 1.00 82.00 86 LEU A O 1
ATOM 701 N N . TRP A 1 87 ? 10.944 -2.653 -1.063 1.00 77.56 87 TRP A N 1
ATOM 702 C CA . TRP A 1 87 ? 11.537 -1.952 -2.190 1.00 77.56 87 TRP A CA 1
ATOM 703 C C . TRP A 1 87 ? 13.043 -2.204 -2.287 1.00 77.56 87 TRP A C 1
ATOM 705 O O . TRP A 1 87 ? 13.543 -2.516 -3.360 1.00 77.56 87 TRP A O 1
ATOM 715 N N . LYS A 1 88 ? 13.774 -2.116 -1.170 1.00 77.12 88 LYS A N 1
ATOM 716 C CA . LYS A 1 88 ? 15.218 -2.389 -1.137 1.00 77.12 88 LYS A CA 1
ATOM 717 C C . LYS A 1 88 ? 15.542 -3.841 -1.486 1.00 77.12 88 LYS A C 1
ATOM 719 O O . LYS A 1 88 ? 16.506 -4.065 -2.212 1.00 77.12 88 LYS A O 1
ATOM 724 N N . SER A 1 89 ? 14.762 -4.804 -0.988 1.00 80.06 89 SER A N 1
ATOM 725 C CA . SER A 1 89 ? 14.933 -6.223 -1.334 1.00 80.06 89 SER A CA 1
ATOM 726 C C . SER A 1 89 ? 14.674 -6.447 -2.819 1.00 80.06 89 SER A C 1
ATOM 728 O O . SER A 1 89 ? 15.544 -6.947 -3.524 1.00 80.06 89 SER A O 1
ATOM 730 N N . TYR A 1 90 ? 13.533 -5.960 -3.308 1.00 73.62 90 TYR A N 1
ATOM 731 C CA . TYR A 1 90 ? 13.128 -6.071 -4.703 1.00 73.62 90 TYR A CA 1
ATOM 732 C C . TYR A 1 90 ? 14.141 -5.413 -5.643 1.00 73.62 90 TYR A C 1
ATOM 734 O O . TYR A 1 90 ? 14.580 -6.021 -6.611 1.00 73.62 90 TYR A O 1
ATOM 742 N N . ALA A 1 91 ? 14.588 -4.194 -5.330 1.00 70.12 91 ALA A N 1
ATOM 743 C CA . ALA A 1 91 ? 15.617 -3.509 -6.099 1.00 70.12 91 ALA A CA 1
ATOM 744 C C . ALA A 1 91 ? 16.945 -4.277 -6.075 1.00 70.12 91 ALA A C 1
ATOM 746 O O . ALA A 1 91 ? 17.602 -4.387 -7.100 1.00 70.12 91 ALA A O 1
ATOM 747 N N . LYS A 1 92 ? 17.351 -4.850 -4.938 1.00 70.06 92 LYS A N 1
ATOM 748 C CA . LYS A 1 92 ? 18.580 -5.646 -4.872 1.00 70.06 92 LYS A CA 1
ATOM 749 C C . LYS A 1 92 ? 18.489 -6.888 -5.757 1.00 70.06 92 LYS A C 1
ATOM 751 O O . LYS A 1 92 ? 19.412 -7.142 -6.518 1.00 70.06 92 LYS A O 1
ATOM 756 N N . GLU A 1 93 ? 17.395 -7.633 -5.676 1.00 68.25 93 GLU A N 1
ATOM 757 C CA . GLU A 1 93 ? 17.218 -8.871 -6.436 1.00 68.25 93 GLU A CA 1
ATOM 758 C C . GLU A 1 93 ? 17.056 -8.590 -7.930 1.00 68.25 93 GLU A C 1
ATOM 760 O O . GLU A 1 93 ? 17.718 -9.208 -8.750 1.00 68.25 93 GLU A O 1
ATOM 765 N N . VAL A 1 94 ? 16.252 -7.600 -8.302 1.00 63.16 94 VAL A N 1
ATOM 766 C CA . VAL A 1 94 ? 15.885 -7.379 -9.702 1.00 63.16 94 VAL A CA 1
ATOM 767 C C . VAL A 1 94 ? 16.881 -6.476 -10.444 1.00 63.16 94 VAL A C 1
ATOM 769 O O . VAL A 1 94 ? 17.143 -6.689 -11.623 1.00 63.16 94 VAL A O 1
ATOM 772 N N . VAL A 1 95 ? 17.502 -5.502 -9.768 1.00 58.72 95 VAL A N 1
ATOM 773 C CA . VAL A 1 95 ? 18.439 -4.545 -10.396 1.00 58.72 95 VAL A CA 1
A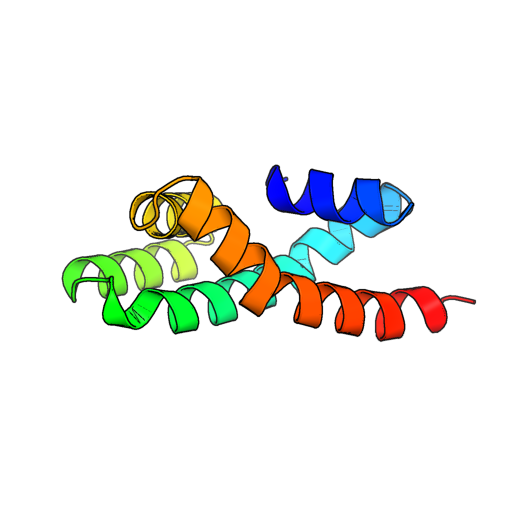TOM 774 C C . VAL A 1 95 ? 19.877 -5.069 -10.396 1.00 58.72 95 VAL A C 1
ATOM 776 O O . VAL A 1 95 ? 20.637 -4.733 -11.301 1.00 58.72 95 VAL A O 1
ATOM 779 N N . GLN A 1 96 ? 20.280 -5.901 -9.422 1.00 53.94 96 GLN A N 1
ATOM 780 C CA . GLN A 1 96 ? 21.621 -6.513 -9.444 1.00 53.94 96 GLN A CA 1
ATOM 781 C C . GLN A 1 96 ? 21.703 -7.769 -10.318 1.00 53.94 96 GLN A C 1
ATOM 783 O O . GLN A 1 96 ? 22.790 -8.057 -10.801 1.00 53.94 96 GLN A O 1
ATOM 788 N N . LEU A 1 97 ? 20.597 -8.484 -10.567 1.00 46.19 97 LEU A N 1
ATOM 789 C CA . LEU A 1 97 ? 20.579 -9.627 -11.498 1.00 46.19 97 LEU A CA 1
ATOM 790 C C . LEU A 1 97 ? 20.505 -9.213 -12.979 1.00 46.19 97 LEU A C 1
ATOM 792 O O . LEU A 1 97 ? 20.660 -10.058 -13.854 1.00 46.19 97 LEU A O 1
ATOM 796 N N . GLY A 1 98 ? 20.280 -7.927 -13.267 1.00 44.94 98 GLY A N 1
ATOM 797 C CA . GLY A 1 98 ? 20.302 -7.361 -14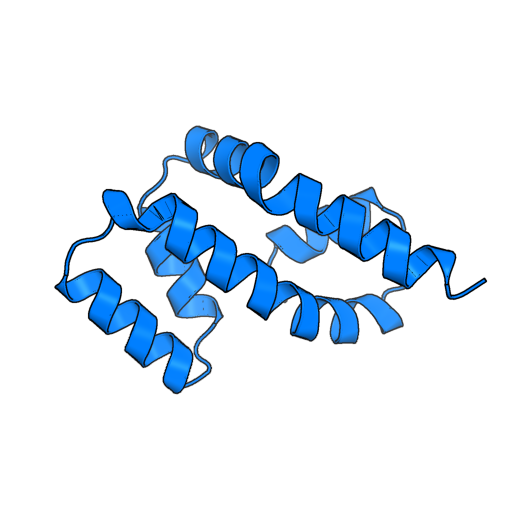.620 1.00 44.94 98 GLY A CA 1
ATOM 798 C C . GLY A 1 98 ? 21.676 -6.860 -15.091 1.00 44.94 98 GLY A C 1
ATOM 799 O O . GLY A 1 98 ? 21.734 -6.170 -16.108 1.00 44.94 98 GLY A O 1
ATOM 800 N N . LYS A 1 99 ? 22.758 -7.144 -14.351 1.00 39.59 99 LYS A N 1
ATOM 801 C CA . LYS A 1 99 ? 24.146 -6.826 -14.728 1.00 39.59 99 LYS A CA 1
ATOM 802 C C . LYS A 1 99 ? 24.974 -8.078 -14.968 1.00 39.59 99 LYS A C 1
ATOM 804 O O . LYS A 1 99 ? 24.844 -9.022 -14.163 1.00 39.59 99 LYS A O 1
#

Radius of gyration: 13.97 Å; chains: 1; bounding box: 41×22×32 Å